Protein AF-A0A966PWD4-F1 (afdb_monomer_lite)

pLDDT: mean 87.82, std 10.65, range [45.19, 95.56]

Secondary structure (DSSP, 8-state):
-------------EEE-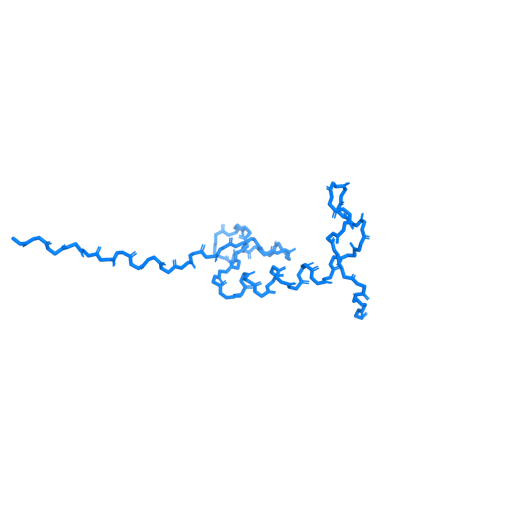TT-PBPTTT-SBPEEEHHHHHHHHHHHHHTPPTT-STT-TT-------

Structure (mmCIF, N/CA/C/O backbone):
data_AF-A0A966PWD4-F1
#
_entry.id   AF-A0A966PWD4-F1
#
loop_
_atom_site.group_PDB
_atom_site.id
_atom_site.type_symbol
_atom_site.label_atom_id
_atom_site.label_alt_id
_atom_site.label_comp_id
_atom_site.label_asym_id
_atom_site.label_entity_id
_atom_site.label_seq_id
_atom_site.pdbx_PDB_ins_code
_atom_site.Cartn_x
_atom_site.Cartn_y
_atom_site.Cartn_z
_atom_site.occupancy
_atom_site.B_iso_or_equiv
_atom_site.auth_seq_id
_atom_site.auth_comp_id
_atom_site.auth_asym_id
_atom_site.auth_atom_id
_atom_site.pdbx_PDB_model_num
ATOM 1 N N . MET A 1 1 ? 7.566 -23.531 39.729 1.00 45.19 1 MET A N 1
ATOM 2 C CA . MET A 1 1 ? 7.269 -23.883 38.325 1.00 45.19 1 MET A CA 1
ATOM 3 C C . MET A 1 1 ? 6.385 -22.784 37.757 1.00 45.19 1 MET A C 1
ATOM 5 O O . MET A 1 1 ? 5.242 -22.681 38.174 1.00 45.19 1 MET A O 1
ATOM 9 N N . THR A 1 2 ? 6.924 -21.904 36.912 1.00 55.88 2 THR A N 1
ATOM 10 C CA . THR A 1 2 ? 6.177 -20.755 36.366 1.00 55.88 2 THR A CA 1
ATOM 11 C C . THR A 1 2 ? 5.783 -21.064 34.930 1.00 55.88 2 THR A C 1
ATOM 13 O O . THR A 1 2 ? 6.654 -21.299 34.093 1.00 55.88 2 THR A O 1
ATOM 16 N N . ILE A 1 3 ? 4.480 -21.081 34.646 1.00 69.44 3 ILE A N 1
ATOM 17 C CA . ILE A 1 3 ? 3.950 -21.257 33.291 1.00 69.44 3 ILE A CA 1
ATOM 18 C C . ILE A 1 3 ? 4.288 -19.987 32.497 1.00 69.44 3 ILE A C 1
ATOM 20 O O . ILE A 1 3 ? 3.702 -18.931 32.728 1.00 69.44 3 ILE A O 1
ATOM 24 N N . ARG A 1 4 ? 5.249 -20.063 31.570 1.00 68.19 4 ARG A N 1
ATOM 25 C CA . ARG A 1 4 ? 5.428 -19.020 30.551 1.00 68.19 4 ARG A CA 1
ATOM 26 C C . ARG A 1 4 ? 4.312 -19.201 29.526 1.00 68.19 4 ARG A C 1
ATOM 28 O O . ARG A 1 4 ? 4.349 -20.158 28.761 1.00 68.19 4 ARG A O 1
ATOM 35 N N . GLN A 1 5 ? 3.309 -18.325 29.527 1.00 72.38 5 GLN A N 1
ATOM 36 C CA . GLN A 1 5 ? 2.325 -18.317 28.447 1.00 72.38 5 GLN A CA 1
ATOM 37 C C . GLN A 1 5 ? 3.017 -17.890 27.148 1.00 72.38 5 GLN A C 1
ATOM 39 O O . GLN A 1 5 ? 3.613 -16.814 27.075 1.00 72.38 5 GLN A O 1
ATOM 44 N N . SER A 1 6 ? 2.953 -18.741 26.124 1.00 72.88 6 SER A N 1
ATOM 45 C CA . SER A 1 6 ? 3.303 -18.353 24.762 1.00 72.88 6 SER A CA 1
ATOM 46 C C . SER A 1 6 ? 2.271 -17.333 24.290 1.00 72.88 6 SER A C 1
ATOM 48 O O . SER A 1 6 ? 1.115 -17.684 24.047 1.00 72.88 6 SER A O 1
ATOM 50 N N . VAL A 1 7 ? 2.664 -16.066 24.177 1.00 72.06 7 VAL A N 1
ATOM 51 C CA . VAL A 1 7 ? 1.819 -15.050 23.545 1.00 72.06 7 VAL A CA 1
ATOM 52 C C . VAL A 1 7 ? 1.825 -15.331 22.043 1.00 72.06 7 VAL A C 1
ATOM 54 O O . VAL A 1 7 ? 2.699 -14.855 21.321 1.00 72.06 7 VAL A O 1
ATOM 57 N N . ASN A 1 8 ? 0.869 -16.134 21.575 1.00 69.56 8 ASN A N 1
ATOM 58 C CA . ASN A 1 8 ? 0.555 -16.221 20.153 1.0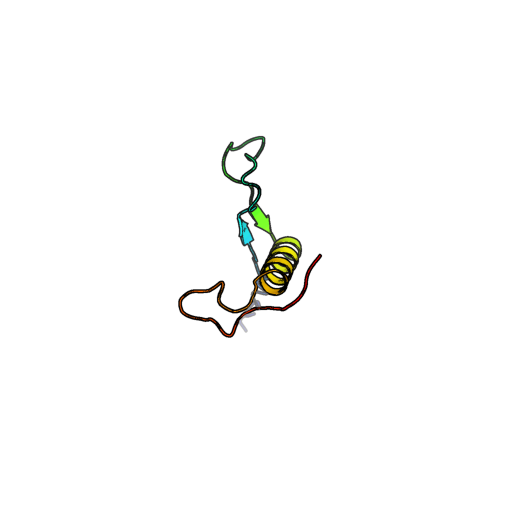0 69.56 8 ASN A CA 1
ATOM 59 C C . ASN A 1 8 ? -0.086 -14.894 19.752 1.00 69.56 8 ASN A C 1
ATOM 61 O O . ASN A 1 8 ? -1.279 -14.679 19.949 1.00 69.56 8 ASN A O 1
ATOM 65 N N . ARG A 1 9 ? 0.735 -13.968 19.252 1.00 71.75 9 ARG A N 1
ATOM 66 C CA . ARG A 1 9 ? 0.229 -12.763 18.600 1.00 71.75 9 ARG A CA 1
ATOM 67 C C . ARG A 1 9 ? -0.285 -13.192 17.237 1.00 71.75 9 ARG A C 1
ATOM 69 O O . ARG A 1 9 ? 0.518 -13.561 16.383 1.00 71.75 9 ARG A O 1
ATOM 76 N N . GLU A 1 10 ? -1.600 -13.159 17.042 1.00 72.56 10 GLU A N 1
ATOM 77 C CA . GLU A 1 10 ? -2.118 -13.152 15.679 1.00 72.56 10 GLU A CA 1
ATOM 78 C C . GLU A 1 10 ? -1.476 -11.976 14.941 1.00 72.56 10 GLU A C 1
ATOM 80 O O . GLU A 1 10 ? -1.354 -10.883 15.513 1.00 72.56 10 GLU A O 1
ATOM 85 N N . PRO A 1 11 ? -0.987 -12.190 13.714 1.00 72.69 11 PRO A N 1
ATOM 86 C CA . PRO A 1 11 ? -0.363 -11.113 12.987 1.00 72.69 11 PRO A CA 1
ATOM 87 C C . PRO A 1 11 ? -1.414 -10.047 12.663 1.00 72.69 11 PRO A C 1
ATOM 89 O O . PRO A 1 11 ? -2.320 -10.252 11.855 1.00 72.69 11 PRO A O 1
ATOM 92 N N . ASP A 1 12 ? -1.270 -8.897 13.320 1.00 82.38 12 ASP A N 1
ATOM 93 C CA . ASP A 1 12 ? -2.136 -7.732 13.159 1.00 82.38 12 ASP A CA 1
ATOM 94 C C . ASP A 1 12 ? -1.761 -6.966 11.883 1.00 82.38 12 ASP A C 1
ATOM 96 O O . ASP A 1 12 ? -1.220 -5.860 11.911 1.00 82.38 12 ASP A O 1
ATOM 100 N N . TYR A 1 13 ? -1.977 -7.601 10.730 1.00 92.38 13 TYR A N 1
ATOM 101 C CA . TYR A 1 13 ? -1.801 -6.945 9.441 1.00 92.38 13 TYR A CA 1
ATOM 102 C C . TYR A 1 13 ? -2.893 -5.900 9.271 1.00 92.38 13 TYR A C 1
ATOM 104 O O . TYR A 1 13 ? -4.079 -6.228 9.263 1.00 92.38 13 TYR A O 1
ATOM 112 N N . ARG A 1 14 ? -2.505 -4.635 9.131 1.00 92.25 14 ARG A N 1
ATOM 113 C CA . ARG A 1 14 ? -3.435 -3.524 8.938 1.00 92.25 14 ARG A CA 1
ATOM 114 C C . ARG A 1 14 ? -2.847 -2.545 7.943 1.00 92.25 14 ARG A C 1
ATOM 116 O O . ARG A 1 14 ? -1.688 -2.168 8.074 1.00 92.25 14 ARG A O 1
ATOM 123 N N . ASP A 1 15 ? -3.663 -2.125 6.990 1.00 93.69 15 ASP A N 1
ATOM 124 C CA . ASP A 1 15 ? -3.301 -1.121 5.993 1.00 93.69 15 ASP A CA 1
ATOM 125 C C . ASP A 1 15 ? -4.481 -0.176 5.737 1.00 93.69 15 ASP A C 1
ATOM 127 O O . ASP A 1 15 ? -5.623 -0.471 6.109 1.00 93.69 15 ASP A O 1
ATOM 131 N N . LEU A 1 16 ? -4.211 0.977 5.136 1.00 93.19 16 LEU A N 1
ATOM 132 C CA . LEU A 1 16 ? -5.239 1.916 4.704 1.00 93.19 16 LEU A CA 1
ATOM 133 C C . LEU A 1 16 ? -6.010 1.349 3.512 1.00 93.19 16 LEU A C 1
ATOM 135 O O . LEU A 1 16 ? -5.460 0.660 2.652 1.00 93.19 16 LEU A O 1
ATOM 139 N N . ASP A 1 17 ? -7.300 1.662 3.446 1.00 92.00 17 ASP A N 1
ATOM 140 C CA . ASP A 1 17 ? -8.062 1.425 2.231 1.00 92.00 17 ASP A CA 1
ATOM 141 C C . ASP A 1 17 ? -7.707 2.495 1.190 1.00 92.00 17 ASP A C 1
ATOM 143 O O . ASP A 1 17 ? -7.919 3.687 1.416 1.00 92.00 17 ASP A O 1
ATOM 147 N N . LEU A 1 18 ? -7.156 2.071 0.051 1.00 89.88 18 LEU A N 1
ATOM 148 C CA . LEU A 1 18 ? -6.684 2.970 -1.012 1.00 89.88 18 LEU A CA 1
ATOM 149 C C . LEU A 1 18 ? -7.826 3.655 -1.776 1.00 89.88 18 LEU A C 1
ATOM 151 O O . LEU A 1 18 ? -7.566 4.548 -2.577 1.00 89.88 18 LEU A O 1
ATOM 155 N N . ASP A 1 19 ? -9.072 3.256 -1.521 1.00 91.56 19 ASP A N 1
ATOM 156 C CA . ASP A 1 19 ? -10.259 3.929 -2.048 1.00 91.56 19 ASP A CA 1
ATOM 157 C C . ASP A 1 19 ? -10.648 5.151 -1.178 1.00 91.56 19 ASP A C 1
ATOM 159 O O . ASP A 1 19 ? -11.549 5.910 -1.526 1.00 91.56 19 ASP A O 1
ATOM 163 N N . PHE A 1 20 ? -9.965 5.352 -0.039 1.00 91.19 20 PHE A N 1
ATOM 164 C CA . PHE A 1 20 ? -10.120 6.483 0.885 1.00 91.19 20 PHE A CA 1
ATOM 165 C C . PHE A 1 20 ? -11.561 6.753 1.350 1.00 91.19 20 PHE A C 1
ATOM 167 O O . PHE A 1 20 ? -11.911 7.876 1.722 1.00 91.19 20 PHE A O 1
ATOM 174 N N . PHE A 1 21 ? -12.407 5.720 1.389 1.00 92.12 21 PHE A N 1
ATOM 175 C CA . PHE A 1 21 ? -13.750 5.852 1.937 1.00 92.12 21 PHE A CA 1
ATOM 176 C C . PHE A 1 21 ? -13.706 6.181 3.427 1.00 92.12 21 PHE A C 1
ATOM 178 O O . PHE A 1 21 ? -12.950 5.587 4.202 1.00 92.12 21 PHE A O 1
ATOM 185 N N . ALA A 1 22 ? -14.576 7.103 3.835 1.00 94.00 22 ALA A N 1
ATOM 186 C CA . ALA A 1 22 ? -14.760 7.430 5.236 1.00 94.00 22 ALA A CA 1
ATOM 187 C C . ALA A 1 22 ? -15.407 6.252 5.976 1.00 94.00 22 ALA A C 1
ATOM 189 O O . ALA A 1 22 ? -16.352 5.619 5.494 1.00 94.00 22 ALA A O 1
ATOM 190 N N . HIS A 1 23 ? -14.916 5.963 7.174 1.00 93.31 23 HIS A N 1
ATOM 191 C CA . HIS A 1 23 ? -15.539 5.027 8.086 1.00 93.31 23 HIS A CA 1
ATOM 192 C C . HIS A 1 23 ? -16.888 5.615 8.530 1.00 93.31 23 HIS A C 1
ATOM 194 O O . HIS A 1 23 ? -16.935 6.770 8.965 1.00 93.31 23 HIS A O 1
ATOM 200 N N . PRO A 1 24 ? -17.999 4.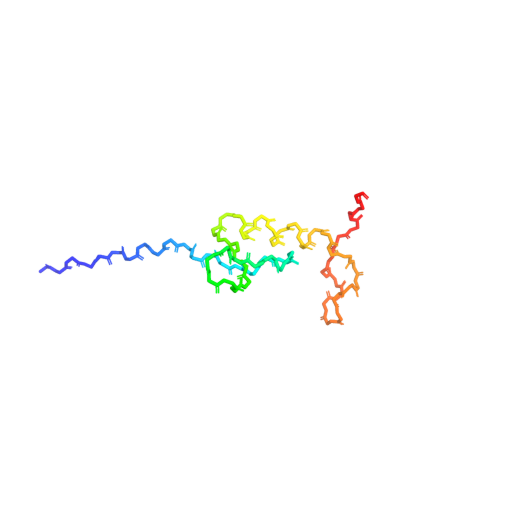857 8.466 1.00 92.31 24 PRO A N 1
ATOM 201 C CA . PRO A 1 24 ? -19.344 5.404 8.661 1.00 92.31 24 PRO A CA 1
ATOM 202 C C . PRO A 1 24 ? -19.513 6.116 10.010 1.00 92.31 24 PRO A C 1
ATOM 204 O O . PRO A 1 24 ? -20.164 7.163 10.066 1.00 92.31 24 PRO A O 1
ATOM 207 N N . THR A 1 25 ? -18.878 5.583 11.059 1.00 95.00 25 THR A N 1
ATOM 208 C CA . THR A 1 25 ? -18.943 6.102 12.434 1.00 95.00 25 THR A CA 1
ATOM 209 C C . THR A 1 25 ? -17.858 7.130 12.759 1.00 95.00 25 THR A C 1
ATOM 211 O O . THR A 1 25 ? -18.193 8.254 13.109 1.00 95.00 25 THR A O 1
ATOM 214 N N . THR A 1 26 ? -16.568 6.778 12.651 1.00 94.12 26 THR A N 1
ATOM 215 C CA . THR A 1 26 ? -15.469 7.664 13.082 1.00 94.12 26 THR A CA 1
ATOM 216 C C . THR A 1 26 ? -15.134 8.760 12.074 1.00 94.12 26 THR A C 1
ATOM 218 O O . THR A 1 26 ? -14.465 9.716 12.434 1.00 94.12 26 THR A O 1
ATOM 221 N N . LYS A 1 27 ? -15.612 8.638 10.825 1.00 93.31 27 LYS A N 1
ATOM 222 C CA . LYS A 1 27 ? -15.298 9.526 9.692 1.00 93.31 27 LYS A CA 1
ATOM 223 C C . LYS A 1 27 ? -13.821 9.562 9.275 1.00 93.31 27 LYS A C 1
ATOM 225 O O . LYS A 1 27 ? -13.487 10.293 8.350 1.00 93.31 27 LYS A O 1
ATOM 230 N N . ASP A 1 28 ? -12.972 8.727 9.869 1.00 92.38 28 ASP A N 1
ATOM 231 C CA . ASP A 1 28 ? -11.585 8.522 9.435 1.00 92.38 28 ASP A CA 1
ATOM 232 C C . ASP A 1 28 ? -11.506 7.670 8.162 1.00 92.38 28 ASP A C 1
ATOM 234 O O . ASP A 1 28 ? -12.487 7.055 7.749 1.00 92.38 28 ASP A O 1
ATOM 238 N N . VAL A 1 29 ? -10.317 7.551 7.570 1.00 94.25 29 VAL A N 1
ATOM 239 C CA . VAL A 1 29 ? -10.071 6.611 6.466 1.00 94.25 29 VAL A CA 1
ATOM 240 C C . VAL A 1 29 ? -10.245 5.167 6.946 1.00 94.25 29 VAL A C 1
ATOM 242 O O . VAL A 1 29 ? -9.703 4.765 7.982 1.00 94.25 29 VAL A O 1
ATOM 245 N N . GLN A 1 30 ? -10.996 4.372 6.181 1.00 94.38 30 GLN A N 1
ATOM 246 C CA . GLN A 1 30 ? -11.161 2.946 6.454 1.00 94.38 30 GLN A CA 1
ATOM 247 C C . GLN A 1 30 ? -9.827 2.190 6.386 1.00 94.38 30 GLN A C 1
ATOM 249 O O . GLN A 1 30 ? -8.910 2.545 5.648 1.00 94.38 30 GLN A O 1
ATOM 254 N N . LYS A 1 31 ? -9.720 1.117 7.174 1.00 92.62 31 LYS A N 1
ATOM 255 C CA . LYS A 1 31 ? -8.536 0.251 7.225 1.00 92.62 31 LYS A CA 1
ATOM 256 C C . LYS A 1 31 ? -8.920 -1.153 6.775 1.00 92.62 31 LYS A C 1
ATOM 258 O O . LYS A 1 31 ? -9.946 -1.672 7.216 1.00 92.62 31 LYS A O 1
ATOM 263 N N . LYS A 1 32 ? -8.089 -1.790 5.952 1.00 92.94 32 LYS A N 1
ATOM 264 C CA . LYS A 1 32 ? -8.149 -3.237 5.707 1.00 92.94 32 LYS A CA 1
ATOM 265 C C . LYS A 1 32 ? -7.324 -3.942 6.775 1.00 92.94 32 LYS A C 1
ATOM 267 O O . LYS A 1 32 ? -6.243 -3.476 7.127 1.00 92.94 32 LYS A O 1
ATOM 272 N N . THR A 1 33 ? -7.823 -5.059 7.292 1.00 92.88 33 THR A N 1
ATOM 273 C CA . THR A 1 33 ? -7.142 -5.834 8.336 1.00 92.88 33 THR A CA 1
ATOM 274 C C . THR A 1 33 ? -7.014 -7.308 7.952 1.00 92.88 33 THR A C 1
ATOM 276 O O . THR A 1 33 ? -7.716 -7.801 7.064 1.00 92.88 33 THR A O 1
ATOM 279 N N . GLY A 1 34 ? -6.076 -8.006 8.593 1.00 92.00 34 GLY A N 1
ATOM 280 C CA . GLY A 1 34 ? -5.831 -9.434 8.428 1.00 92.00 34 GLY A CA 1
ATOM 281 C C . GLY A 1 34 ? -5.577 -9.835 6.974 1.00 92.00 34 GLY A C 1
ATOM 282 O O . GLY A 1 34 ? -4.785 -9.222 6.255 1.00 92.00 34 GLY A O 1
ATOM 283 N N . THR A 1 35 ? -6.271 -10.881 6.526 1.00 92.69 35 THR A N 1
ATOM 284 C CA . THR A 1 35 ? -6.101 -11.463 5.188 1.00 92.69 35 THR A CA 1
ATOM 285 C C . THR A 1 35 ? -6.457 -10.494 4.058 1.00 92.69 35 THR A C 1
ATOM 287 O O . THR A 1 35 ? -5.832 -10.542 3.001 1.00 92.69 35 THR A O 1
ATOM 290 N N . GLU A 1 36 ? -7.420 -9.591 4.254 1.00 92.81 36 GLU A N 1
ATOM 291 C CA . GLU A 1 36 ? -7.815 -8.635 3.210 1.00 92.81 36 GLU A CA 1
ATOM 292 C C . GLU A 1 36 ? -6.728 -7.589 2.946 1.00 92.81 36 GLU A C 1
ATOM 294 O O . GLU A 1 36 ? -6.477 -7.239 1.790 1.00 92.81 36 GLU A O 1
ATOM 299 N N . ALA A 1 37 ? -6.015 -7.159 3.992 1.00 94.25 37 ALA A N 1
ATOM 300 C CA . ALA A 1 37 ? -4.849 -6.290 3.844 1.00 94.25 37 ALA A CA 1
ATOM 301 C C . ALA A 1 37 ? -3.745 -6.984 3.024 1.00 94.25 37 ALA A C 1
ATOM 303 O O . ALA A 1 37 ? -3.195 -6.401 2.089 1.00 94.25 37 ALA A O 1
ATOM 304 N N . ILE A 1 38 ? -3.487 -8.268 3.307 1.00 93.94 38 ILE A N 1
ATOM 305 C CA . ILE A 1 38 ? -2.497 -9.071 2.574 1.00 93.94 38 ILE A CA 1
ATOM 306 C C . ILE A 1 38 ? -2.893 -9.211 1.100 1.00 93.94 38 ILE A C 1
ATOM 308 O O . ILE A 1 38 ? -2.083 -8.937 0.214 1.00 93.94 38 ILE A O 1
ATOM 312 N N . LYS A 1 39 ? -4.147 -9.587 0.815 1.00 94.75 39 LYS A N 1
ATOM 313 C CA . LYS A 1 39 ? -4.651 -9.734 -0.561 1.00 94.75 39 LYS A CA 1
ATOM 314 C C . LYS A 1 39 ? -4.510 -8.436 -1.357 1.00 94.75 39 LYS A C 1
ATOM 316 O O . LYS A 1 39 ? -4.112 -8.478 -2.521 1.00 94.75 39 LYS A O 1
ATOM 321 N N . ARG A 1 40 ? -4.821 -7.282 -0.750 1.00 95.12 40 ARG A N 1
ATOM 322 C CA . ARG A 1 40 ? -4.666 -5.972 -1.403 1.00 95.12 40 ARG A CA 1
ATOM 323 C C . ARG A 1 40 ? -3.197 -5.665 -1.689 1.00 95.12 40 ARG A C 1
ATOM 325 O O . ARG A 1 40 ? -2.891 -5.273 -2.809 1.00 95.12 40 ARG A O 1
ATOM 332 N N . SER A 1 41 ? -2.303 -5.905 -0.732 1.00 94.75 41 SER A N 1
ATOM 333 C CA . SER A 1 41 ? -0.860 -5.696 -0.905 1.00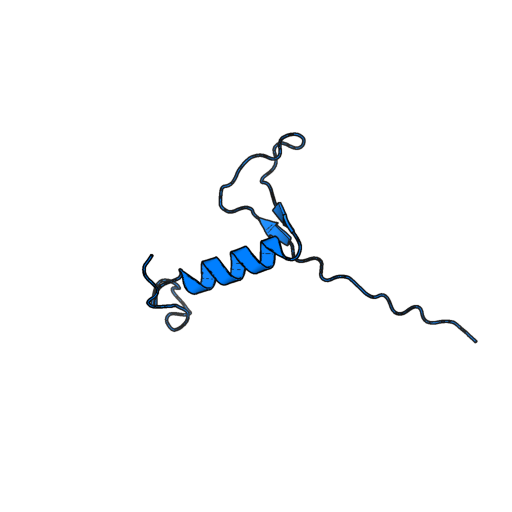 94.75 41 SER A CA 1
ATOM 334 C C . SER A 1 41 ? -0.287 -6.525 -2.062 1.00 94.75 41 SER A C 1
ATOM 336 O O . SER A 1 41 ? 0.376 -5.983 -2.946 1.00 94.75 41 SER A O 1
ATOM 338 N N . VAL A 1 42 ? -0.628 -7.818 -2.127 1.00 95.12 42 VAL A N 1
ATOM 339 C CA . VAL A 1 42 ? -0.196 -8.710 -3.218 1.00 95.12 42 VAL A CA 1
ATOM 340 C C . VAL A 1 42 ? -0.742 -8.237 -4.566 1.00 95.12 42 VAL A C 1
ATOM 342 O O . VAL A 1 42 ? 0.007 -8.166 -5.537 1.00 95.12 42 VAL A O 1
ATOM 345 N N . ARG A 1 43 ? -2.021 -7.846 -4.634 1.00 94.00 43 ARG A N 1
ATOM 346 C CA . ARG A 1 43 ? -2.615 -7.292 -5.859 1.00 94.00 43 ARG A CA 1
ATOM 347 C C . ARG A 1 43 ? -1.891 -6.022 -6.322 1.00 94.00 43 ARG A C 1
ATOM 349 O O . ARG A 1 43 ? -1.589 -5.901 -7.502 1.00 94.00 43 ARG A O 1
ATOM 356 N N . ASN A 1 44 ? -1.586 -5.105 -5.404 1.00 92.94 44 ASN A N 1
ATOM 357 C CA . ASN A 1 44 ? -0.872 -3.867 -5.724 1.00 92.94 44 ASN A CA 1
ATOM 358 C C . ASN A 1 44 ? 0.537 -4.148 -6.267 1.00 92.94 44 ASN A C 1
ATOM 360 O O . ASN A 1 44 ? 0.972 -3.488 -7.205 1.00 92.94 44 ASN A O 1
ATOM 364 N N . LEU A 1 45 ? 1.244 -5.134 -5.702 1.00 92.81 45 LEU A N 1
ATOM 365 C CA . LEU A 1 45 ? 2.553 -5.571 -6.197 1.00 92.81 45 LEU A CA 1
ATOM 366 C C . LEU A 1 45 ? 2.468 -6.137 -7.619 1.00 92.81 45 LEU A C 1
ATOM 368 O O . LEU A 1 45 ? 3.301 -5.790 -8.448 1.00 92.81 45 LEU A O 1
ATOM 372 N N . ILE A 1 46 ? 1.456 -6.961 -7.905 1.00 93.69 46 ILE A N 1
ATOM 373 C CA . ILE A 1 46 ? 1.245 -7.545 -9.238 1.00 93.69 46 ILE A CA 1
ATOM 374 C C . ILE A 1 46 ? 0.899 -6.4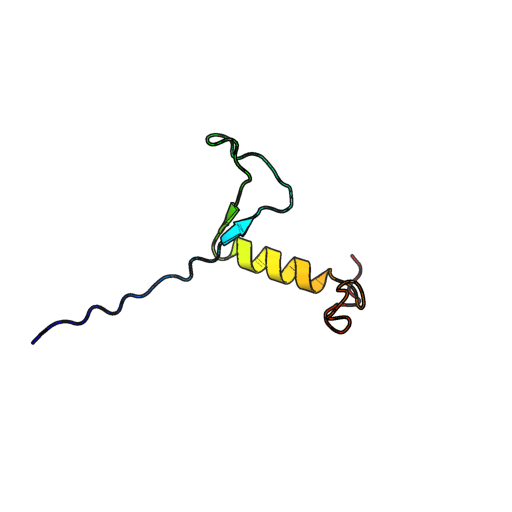68 -10.272 1.00 93.69 46 ILE A C 1
ATOM 376 O O . ILE A 1 46 ? 1.357 -6.553 -11.400 1.00 93.69 46 ILE A O 1
ATOM 380 N N . PHE A 1 47 ? 0.124 -5.447 -9.904 1.00 93.38 47 PHE A N 1
ATOM 381 C CA . PHE A 1 47 ? -0.253 -4.368 -10.825 1.00 93.38 47 PHE A CA 1
ATOM 382 C C . PHE A 1 47 ? 0.744 -3.203 -10.890 1.00 93.38 47 PHE A C 1
ATOM 384 O O . PHE A 1 47 ? 0.503 -2.240 -11.611 1.00 93.38 47 PHE A O 1
ATOM 391 N N . THR A 1 48 ? 1.854 -3.264 -10.151 1.00 93.38 48 THR A N 1
ATOM 392 C CA . THR A 1 48 ? 2.962 -2.313 -10.321 1.00 93.38 48 THR A CA 1
ATOM 393 C C . THR A 1 48 ?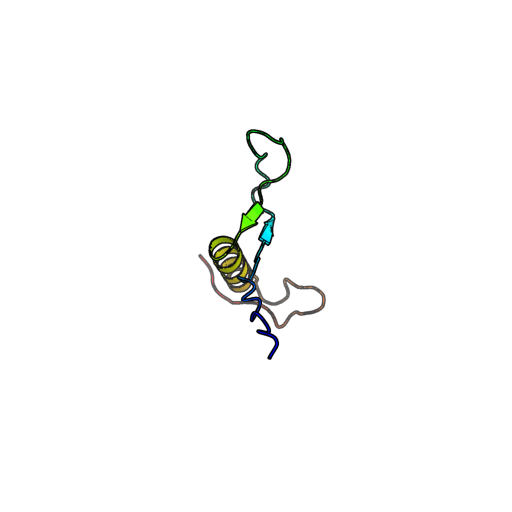 3.741 -2.697 -11.580 1.00 93.38 48 THR A C 1
ATOM 395 O O . THR A 1 48 ? 4.171 -3.844 -11.671 1.00 93.38 48 THR A O 1
ATOM 398 N N . ASN A 1 49 ? 3.979 -1.779 -12.519 1.00 93.88 49 ASN A N 1
ATOM 399 C CA . ASN A 1 49 ? 4.833 -2.053 -13.678 1.00 93.88 49 ASN A CA 1
ATOM 400 C C . ASN A 1 49 ? 6.314 -1.872 -13.338 1.00 93.88 49 ASN A C 1
ATOM 402 O O . ASN A 1 49 ? 6.695 -1.222 -12.360 1.00 93.88 49 ASN A O 1
ATOM 406 N N . PHE A 1 50 ? 7.180 -2.438 -14.178 1.00 94.06 50 PHE A N 1
ATOM 407 C CA . PHE A 1 50 ? 8.606 -2.131 -14.112 1.00 94.06 50 PHE A CA 1
ATOM 408 C C . PHE A 1 50 ? 8.832 -0.626 -14.256 1.00 94.06 50 PHE A C 1
ATOM 410 O O . PHE A 1 50 ? 8.146 0.043 -15.023 1.00 94.06 50 PHE A O 1
ATOM 417 N N . TYR A 1 51 ? 9.825 -0.113 -13.531 1.00 93.88 51 TYR A N 1
ATOM 418 C CA . TYR A 1 51 ? 10.182 1.311 -13.499 1.00 93.88 51 TYR A CA 1
ATOM 419 C C . TYR A 1 51 ? 9.162 2.260 -12.831 1.00 93.88 51 TYR A C 1
ATOM 421 O O . TYR A 1 51 ? 9.502 3.426 -12.645 1.00 93.88 51 TYR A O 1
ATOM 429 N N . ASP A 1 52 ? 8.002 1.787 -12.350 1.00 93.06 52 ASP A N 1
ATOM 430 C CA . ASP A 1 52 ? 7.041 2.622 -11.593 1.00 93.06 52 ASP A CA 1
ATOM 431 C C . ASP A 1 52 ? 7.589 3.066 -10.226 1.00 93.06 52 ASP A C 1
ATOM 433 O O . ASP A 1 52 ? 7.184 4.090 -9.672 1.00 93.06 52 ASP A O 1
ATOM 437 N N . ARG A 1 53 ? 8.521 2.292 -9.651 1.00 93.38 53 ARG A N 1
ATOM 438 C CA . ARG A 1 53 ? 9.175 2.610 -8.374 1.00 93.38 53 ARG A CA 1
ATOM 439 C C . ARG A 1 53 ? 10.512 3.326 -8.618 1.00 93.38 53 ARG A C 1
ATOM 441 O O . ARG A 1 53 ? 11.453 2.667 -9.072 1.00 93.38 53 ARG A O 1
ATOM 448 N N . PRO A 1 54 ? 10.664 4.612 -8.228 1.00 93.19 54 PRO A N 1
ATOM 449 C CA . PRO A 1 54 ? 11.838 5.427 -8.574 1.00 93.19 54 PRO A CA 1
ATOM 450 C C . PRO A 1 54 ? 13.193 4.847 -8.149 1.00 93.19 54 PRO A C 1
ATOM 452 O O . PRO A 1 54 ? 14.181 5.001 -8.856 1.00 93.19 54 PRO A O 1
ATOM 455 N N . PHE A 1 55 ? 13.244 4.162 -7.004 1.00 95.56 55 PHE A N 1
ATOM 456 C CA . PHE A 1 55 ? 14.485 3.617 -6.433 1.00 95.56 55 PHE A CA 1
ATOM 457 C C . PHE A 1 55 ? 14.538 2.082 -6.447 1.00 95.56 55 PHE A C 1
ATOM 459 O O . PHE A 1 55 ? 15.443 1.486 -5.868 1.00 95.56 55 PHE A O 1
ATOM 466 N N . GLN A 1 56 ? 13.552 1.428 -7.071 1.00 94.38 56 GLN A N 1
ATOM 467 C CA . GLN A 1 56 ? 13.411 -0.032 -7.104 1.00 94.38 56 GLN A CA 1
ATOM 468 C C . GLN A 1 56 ? 12.797 -0.491 -8.432 1.00 94.38 56 GLN A C 1
ATOM 470 O O . GLN A 1 56 ? 11.789 -1.192 -8.456 1.00 94.38 56 GLN A O 1
ATOM 475 N N . SER A 1 57 ? 13.405 -0.096 -9.550 1.00 92.31 57 SER A N 1
ATOM 476 C CA . SER A 1 57 ? 12.839 -0.304 -10.890 1.00 92.31 57 SER A CA 1
ATOM 477 C C . SER A 1 57 ? 12.607 -1.769 -11.278 1.00 92.31 57 SER A C 1
ATOM 479 O O . SER A 1 57 ? 11.783 -2.038 -12.146 1.00 92.31 57 SER A O 1
ATOM 481 N N . TYR A 1 58 ? 13.312 -2.709 -10.637 1.00 92.62 58 TYR A N 1
ATOM 482 C CA . TYR A 1 58 ? 13.161 -4.151 -10.865 1.00 92.62 58 TYR A CA 1
ATOM 483 C C . TYR A 1 58 ? 11.893 -4.741 -10.227 1.00 92.62 58 TYR A C 1
ATOM 485 O O . TYR A 1 58 ? 11.522 -5.870 -10.540 1.00 92.62 58 TYR A O 1
ATOM 493 N N . ILE A 1 59 ? 11.241 -4.011 -9.317 1.00 90.75 59 ILE A N 1
ATOM 494 C CA . ILE A 1 59 ? 9.998 -4.443 -8.679 1.00 90.75 59 ILE A CA 1
ATOM 495 C C . ILE A 1 59 ? 8.834 -4.009 -9.566 1.00 90.75 59 ILE A C 1
ATOM 497 O O . ILE A 1 59 ? 8.453 -2.840 -9.569 1.00 90.75 59 ILE A O 1
ATOM 501 N N . GLY A 1 60 ? 8.267 -4.973 -10.283 1.00 89.88 60 GLY A N 1
ATOM 502 C CA . GLY A 1 60 ? 7.085 -4.809 -11.115 1.00 89.88 60 GLY A CA 1
ATOM 503 C C . GLY A 1 60 ? 6.672 -6.128 -11.771 1.00 89.88 60 GLY A C 1
ATOM 504 O O . GLY A 1 60 ? 7.362 -7.143 -11.649 1.00 89.88 60 GLY A O 1
ATOM 505 N N . SER A 1 61 ? 5.535 -6.113 -12.452 1.00 89.44 61 SER A N 1
ATOM 506 C CA . SER A 1 61 ? 5.018 -7.193 -13.284 1.00 89.44 61 SER A CA 1
ATOM 507 C C . SER A 1 61 ? 4.580 -6.615 -14.627 1.00 89.44 61 SER A C 1
ATOM 509 O O . SER A 1 61 ? 4.131 -5.478 -14.687 1.00 89.44 61 SER A O 1
ATOM 511 N N . ASP A 1 62 ? 4.666 -7.396 -15.702 1.00 89.25 62 ASP A N 1
ATOM 512 C CA . ASP A 1 62 ? 4.115 -7.024 -17.020 1.00 89.25 62 ASP A CA 1
ATOM 513 C C . ASP A 1 62 ? 2.665 -7.533 -17.181 1.00 89.25 62 ASP A C 1
ATOM 515 O O . ASP A 1 62 ? 2.216 -7.907 -18.264 1.00 89.25 62 ASP A O 1
ATOM 519 N N . VAL A 1 63 ? 1.926 -7.626 -16.069 1.00 87.69 63 VAL A N 1
ATOM 520 C CA . VAL A 1 63 ? 0.531 -8.081 -16.058 1.00 87.69 63 VAL A CA 1
ATOM 521 C C . VAL A 1 63 ? -0.372 -6.912 -16.427 1.00 87.69 63 VAL A C 1
ATOM 523 O O . VAL A 1 63 ? -0.464 -5.926 -15.699 1.00 87.69 63 VAL A O 1
ATOM 526 N N . ARG A 1 64 ? -1.086 -7.058 -17.544 1.00 78.06 64 ARG A N 1
ATOM 527 C CA . ARG A 1 64 ? -2.099 -6.107 -18.013 1.00 78.06 64 ARG A CA 1
ATOM 528 C C . ARG A 1 64 ? -3.482 -6.733 -17.849 1.00 78.06 64 ARG A C 1
ATOM 530 O O . ARG A 1 64 ? -3.674 -7.880 -18.250 1.00 78.06 64 ARG A O 1
ATOM 537 N N . ALA A 1 65 ? -4.394 -6.003 -17.213 1.00 66.31 65 ALA A N 1
ATOM 538 C CA . ALA A 1 65 ? -5.793 -6.391 -17.027 1.00 66.31 65 ALA A CA 1
ATOM 539 C C . ALA A 1 65 ? -6.680 -5.798 -18.126 1.00 66.31 65 ALA A C 1
ATOM 541 O O . ALA A 1 65 ? -6.338 -4.696 -18.617 1.00 66.31 65 ALA A O 1
#

Foldseek 3Di:
DDDDDDPPDDPWQKDFDPVQDQDPPPRGTDMDTDPRSVVVVVVVQACAAQCNDVVCNVRYHPDDD

Radius of gyration: 17.8 Å; chains: 1; bounding box: 34×33×56 Å

Sequence (65 aa):
MTIRQSVNREPDYRDLDLDFFAHPTTKDVQKKTGTEAIKRSVRNLIFTNFYDRPFQSYIGSDVRA